Protein AF-A0A7C6YJN5-F1 (afdb_monomer_lite)

pLDDT: mean 89.62, std 12.45, range [41.75, 98.19]

Secondary structure (DSSP, 8-state):
----HHHHHHHHHHTT--SEEEESS-HHHHHHHHHHTT-EEEEEPPS--HHHHHHHHHHTT-SEEEEES------TTEEEEEE-SSEEEEEEPP-

Structure (mmCIF, N/CA/C/O backbone):
data_AF-A0A7C6YJN5-F1
#
_entry.id   AF-A0A7C6YJN5-F1
#
loop_
_atom_site.group_PDB
_atom_site.id
_atom_site.type_symbol
_atom_site.label_atom_id
_atom_site.label_alt_id
_atom_site.label_comp_id
_atom_site.label_asym_id
_atom_site.label_entity_id
_atom_site.label_seq_id
_atom_site.pdbx_PDB_ins_code
_atom_site.Cartn_x
_atom_site.Cartn_y
_atom_site.Cartn_z
_atom_site.occupancy
_atom_site.B_iso_or_equiv
_atom_site.auth_seq_id
_atom_site.auth_comp_id
_atom_site.auth_asym_id
_atom_site.auth_atom_id
_atom_site.pdbx_PDB_model_num
ATOM 1 N N . MET A 1 1 ? 17.413 9.726 -11.717 1.00 41.75 1 MET A N 1
ATOM 2 C CA . MET A 1 1 ? 16.892 8.856 -12.792 1.00 41.75 1 MET A CA 1
ATOM 3 C C . MET A 1 1 ? 15.670 8.151 -12.227 1.00 41.75 1 MET A C 1
ATOM 5 O O . MET A 1 1 ? 15.834 7.259 -11.404 1.00 41.75 1 MET A O 1
ATOM 9 N N . TYR A 1 2 ? 14.465 8.637 -12.535 1.00 48.12 2 TYR A N 1
ATOM 10 C CA . TYR A 1 2 ? 13.227 7.981 -12.118 1.00 48.12 2 TYR A CA 1
ATOM 11 C C . TYR A 1 2 ? 13.219 6.588 -12.756 1.00 48.12 2 TYR A C 1
ATOM 13 O O . TYR A 1 2 ? 13.083 6.486 -13.973 1.00 48.12 2 TYR A O 1
ATOM 21 N N . LYS A 1 3 ? 13.392 5.511 -11.976 1.00 55.31 3 LYS A N 1
ATOM 22 C CA . LYS A 1 3 ? 12.799 4.230 -12.388 1.00 55.31 3 LYS A CA 1
ATOM 23 C C . LYS A 1 3 ? 11.342 4.558 -12.706 1.00 55.31 3 LYS A C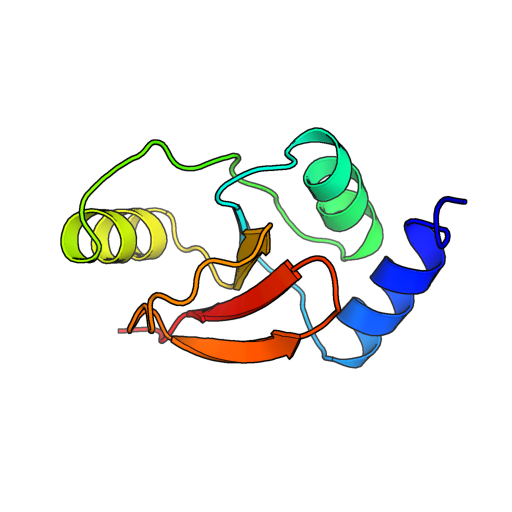 1
ATOM 25 O O . LYS A 1 3 ? 10.692 5.195 -11.875 1.00 55.31 3 LYS A O 1
ATOM 30 N N . ASN A 1 4 ? 10.902 4.265 -13.927 1.00 84.62 4 ASN A N 1
ATOM 31 C CA . ASN A 1 4 ? 9.619 4.732 -14.429 1.00 84.62 4 ASN A CA 1
ATOM 32 C C . ASN A 1 4 ? 8.536 4.298 -13.430 1.00 84.62 4 ASN A C 1
ATOM 34 O O . ASN A 1 4 ? 8.474 3.125 -13.069 1.00 84.62 4 ASN A O 1
ATOM 38 N N . ILE A 1 5 ? 7.732 5.239 -12.925 1.00 89.12 5 ILE A N 1
ATOM 39 C CA . ILE A 1 5 ? 6.636 4.965 -11.978 1.00 89.12 5 ILE A CA 1
ATOM 40 C C . ILE A 1 5 ? 5.763 3.816 -12.499 1.00 89.12 5 ILE A C 1
ATOM 42 O O . ILE A 1 5 ? 5.294 2.986 -11.721 1.00 89.12 5 ILE A O 1
ATOM 46 N N . TYR A 1 6 ? 5.629 3.724 -13.822 1.00 91.38 6 TYR A N 1
ATOM 47 C CA . TYR A 1 6 ? 4.994 2.615 -14.512 1.00 91.38 6 TYR A CA 1
ATOM 48 C C . TYR A 1 6 ? 5.657 1.254 -14.237 1.00 91.38 6 TYR A C 1
ATOM 50 O O . TYR A 1 6 ? 4.965 0.322 -13.840 1.00 91.38 6 TYR A O 1
ATOM 58 N N . ASP A 1 7 ? 6.982 1.135 -14.367 1.00 93.38 7 ASP A N 1
ATOM 59 C CA . ASP A 1 7 ? 7.706 -0.126 -14.137 1.00 93.38 7 ASP A CA 1
ATOM 60 C C . ASP A 1 7 ? 7.549 -0.599 -12.688 1.00 93.38 7 ASP A C 1
ATOM 62 O O . ASP A 1 7 ? 7.324 -1.781 -12.436 1.00 93.38 7 ASP A O 1
ATOM 66 N N . ILE A 1 8 ? 7.608 0.332 -11.727 1.00 94.06 8 ILE A N 1
ATOM 67 C CA . ILE A 1 8 ? 7.362 0.004 -10.316 1.00 94.06 8 ILE A CA 1
ATOM 68 C C . ILE A 1 8 ? 5.903 -0.415 -10.117 1.00 94.06 8 ILE A C 1
ATOM 70 O O . ILE A 1 8 ? 5.633 -1.360 -9.386 1.00 94.06 8 ILE A O 1
ATOM 74 N N . SER A 1 9 ? 4.955 0.237 -10.790 1.00 94.75 9 SER A N 1
ATOM 75 C CA . SER A 1 9 ? 3.542 -0.143 -10.706 1.00 94.75 9 SER A CA 1
ATOM 76 C C . SER A 1 9 ? 3.296 -1.552 -11.248 1.00 94.75 9 SER A C 1
ATOM 78 O O . SER A 1 9 ? 2.518 -2.300 -10.662 1.00 94.75 9 SER A O 1
ATOM 80 N N . LEU A 1 10 ? 3.977 -1.945 -12.331 1.00 95.31 10 LEU A N 1
ATOM 81 C CA . LEU A 1 10 ? 3.924 -3.314 -12.848 1.00 95.31 10 LEU A CA 1
ATOM 82 C C . LEU A 1 10 ? 4.472 -4.323 -11.835 1.00 95.31 10 LEU A C 1
ATOM 84 O O . LEU A 1 10 ? 3.856 -5.368 -11.625 1.00 95.31 10 LEU A O 1
ATOM 88 N N . ASP A 1 11 ? 5.584 -3.997 -11.179 1.00 96.12 11 ASP A N 1
ATOM 89 C CA . ASP A 1 11 ? 6.187 -4.847 -10.153 1.00 96.12 11 ASP A CA 1
ATOM 90 C C . ASP A 1 11 ? 5.266 -5.000 -8.929 1.00 96.12 11 ASP A C 1
ATOM 92 O O . ASP A 1 11 ? 4.932 -6.118 -8.532 1.00 96.12 11 ASP A O 1
ATOM 96 N N . LEU A 1 12 ? 4.731 -3.894 -8.402 1.00 96.81 12 LEU A N 1
ATOM 97 C CA . LEU A 1 12 ? 3.741 -3.895 -7.317 1.00 96.81 12 LEU A CA 1
ATOM 98 C C . LEU A 1 12 ? 2.496 -4.722 -7.677 1.00 96.81 12 LEU A C 1
ATOM 100 O O . LEU A 1 12 ? 2.006 -5.513 -6.867 1.00 96.81 12 LEU A O 1
ATOM 104 N N . LYS A 1 13 ? 2.004 -4.588 -8.914 1.00 96.12 13 LYS A N 1
ATOM 105 C CA . LYS A 1 13 ? 0.867 -5.365 -9.422 1.00 96.12 13 LYS A CA 1
ATOM 106 C C . LYS A 1 13 ? 1.185 -6.857 -9.505 1.00 96.12 13 LYS A C 1
ATOM 108 O O . LYS A 1 13 ? 0.318 -7.671 -9.197 1.00 96.12 13 LYS A O 1
ATOM 113 N N . SER A 1 14 ? 2.415 -7.221 -9.875 1.00 96.44 14 SER A N 1
ATOM 114 C CA . SER A 1 14 ? 2.871 -8.618 -9.900 1.00 96.44 14 SER A CA 1
ATOM 115 C C . SER A 1 14 ? 2.904 -9.256 -8.502 1.00 96.44 14 SER A C 1
ATOM 117 O O . SER A 1 14 ? 2.660 -10.453 -8.373 1.00 96.44 14 SER A O 1
ATOM 119 N N . HIS A 1 15 ? 3.072 -8.442 -7.452 1.00 96.00 15 HIS A N 1
ATOM 120 C CA . HIS A 1 15 ? 2.947 -8.840 -6.044 1.00 96.00 15 HIS A CA 1
ATOM 121 C C . HIS A 1 15 ? 1.489 -8.837 -5.533 1.00 96.00 15 HIS A C 1
ATOM 123 O O . HIS A 1 15 ? 1.234 -9.052 -4.347 1.00 96.00 15 HIS A O 1
ATOM 129 N N . GLY A 1 16 ? 0.509 -8.591 -6.410 1.00 95.62 16 GLY A N 1
ATOM 130 C CA . GLY A 1 16 ? -0.915 -8.597 -6.068 1.00 95.62 16 GLY A CA 1
ATOM 131 C C . GLY A 1 16 ? -1.371 -7.397 -5.233 1.00 95.62 16 GLY A C 1
ATOM 132 O O . GLY A 1 16 ? -2.420 -7.464 -4.590 1.00 95.62 16 GLY A O 1
ATOM 133 N N . ILE A 1 17 ? -0.603 -6.304 -5.217 1.00 97.38 17 ILE A N 1
ATOM 134 C CA . ILE A 1 17 ? -0.962 -5.092 -4.474 1.00 97.38 17 ILE A CA 1
ATOM 135 C C . ILE A 1 17 ? -2.077 -4.363 -5.229 1.00 97.38 17 ILE A C 1
ATOM 137 O O . ILE A 1 17 ? -1.851 -3.779 -6.288 1.00 97.38 17 ILE A O 1
ATOM 141 N N . LYS A 1 18 ? -3.290 -4.423 -4.672 1.00 96.50 18 LYS A N 1
ATOM 142 C CA . LYS A 1 18 ? -4.493 -3.746 -5.170 1.00 96.50 18 LYS A CA 1
ATOM 143 C C . LYS A 1 18 ? -5.507 -3.556 -4.040 1.00 96.50 18 LYS A C 1
ATOM 145 O O . LYS A 1 18 ? -5.807 -4.523 -3.343 1.00 96.50 18 LYS A O 1
ATOM 150 N N . GLY A 1 19 ? -6.071 -2.358 -3.886 1.00 96.69 19 GLY A N 1
ATOM 151 C CA . GLY A 1 19 ? -7.098 -2.079 -2.874 1.00 96.69 19 GLY A CA 1
ATOM 152 C C . GLY A 1 19 ? -7.116 -0.627 -2.401 1.00 96.69 19 GLY A C 1
ATOM 153 O O . GLY A 1 19 ? -6.796 0.292 -3.156 1.00 96.69 19 GLY A O 1
ATOM 154 N N . ASN A 1 20 ? -7.500 -0.415 -1.144 1.00 98.19 20 ASN A N 1
ATOM 155 C CA . ASN A 1 20 ? -7.417 0.888 -0.494 1.00 98.19 20 ASN A CA 1
ATOM 156 C C . ASN A 1 20 ? -5.984 1.130 -0.003 1.00 98.19 20 ASN A C 1
ATOM 158 O O . ASN A 1 20 ? -5.447 0.347 0.782 1.00 98.19 20 ASN A O 1
ATOM 162 N N . LEU A 1 21 ? -5.368 2.212 -0.465 1.00 98.19 21 LEU A N 1
ATOM 163 C CA . LEU A 1 21 ? -3.975 2.554 -0.196 1.00 98.19 21 LEU A CA 1
ATOM 164 C C . LEU A 1 21 ? -3.896 3.788 0.704 1.00 98.19 21 LEU A C 1
ATOM 166 O O . LEU A 1 21 ? -4.654 4.741 0.523 1.00 98.19 21 LEU A O 1
ATOM 170 N N . ALA A 1 22 ? -2.924 3.814 1.606 1.00 97.75 22 ALA A N 1
ATOM 171 C CA . ALA A 1 22 ? -2.489 5.024 2.302 1.00 97.75 22 ALA A CA 1
ATOM 172 C C . ALA A 1 22 ? -0.961 5.034 2.411 1.00 97.75 22 ALA A C 1
ATOM 174 O O . ALA A 1 22 ? -0.308 4.017 2.160 1.00 97.75 22 ALA A O 1
ATOM 175 N N . SER A 1 23 ? -0.377 6.174 2.770 1.00 97.06 23 SER A N 1
ATOM 176 C CA . SER A 1 23 ? 1.074 6.283 2.938 1.00 97.06 23 SER A CA 1
ATOM 177 C C . SER A 1 23 ? 1.471 7.210 4.078 1.00 97.06 23 SER A C 1
ATOM 179 O O . SER A 1 23 ? 0.676 8.029 4.535 1.00 97.06 23 SER A O 1
ATOM 181 N N . ASN A 1 24 ? 2.716 7.100 4.534 1.00 95.31 24 ASN A N 1
ATOM 182 C CA . ASN A 1 24 ? 3.299 8.088 5.444 1.00 95.31 24 ASN A CA 1
ATOM 183 C C . ASN A 1 24 ? 3.776 9.360 4.717 1.00 95.31 24 ASN A C 1
ATOM 185 O O . ASN A 1 24 ? 3.941 10.391 5.361 1.00 95.31 24 ASN A O 1
ATOM 189 N N . ASP A 1 25 ? 4.039 9.273 3.409 1.00 94.31 25 ASP A N 1
ATOM 190 C CA . ASP A 1 25 ? 4.637 10.340 2.595 1.00 94.31 25 ASP A CA 1
ATOM 191 C C . ASP A 1 25 ? 4.368 10.115 1.082 1.00 94.31 25 ASP A C 1
ATOM 193 O O . ASP A 1 25 ? 3.658 9.177 0.703 1.00 94.31 25 ASP A O 1
ATOM 197 N N . GLN A 1 26 ? 4.955 10.948 0.216 1.00 95.38 26 GLN A N 1
ATOM 198 C CA . GLN A 1 26 ? 5.014 10.821 -1.249 1.00 95.38 26 GLN A CA 1
ATOM 199 C C . GLN A 1 26 ? 3.639 10.730 -1.930 1.00 95.38 26 GLN A C 1
ATOM 201 O O . GLN A 1 26 ? 3.435 9.924 -2.842 1.00 95.38 26 GLN A O 1
ATOM 206 N N . TRP A 1 27 ? 2.688 11.571 -1.508 1.00 95.50 27 TRP A N 1
ATOM 207 C CA . TRP A 1 27 ? 1.323 11.580 -2.054 1.00 95.50 27 TRP A CA 1
ATOM 208 C C . TRP A 1 27 ? 1.270 11.699 -3.584 1.00 95.50 27 TRP A C 1
ATOM 210 O O . TRP A 1 27 ? 0.445 11.038 -4.205 1.00 95.50 27 TRP A O 1
ATOM 220 N N . GLU A 1 28 ? 2.175 12.474 -4.194 1.00 94.56 28 GLU A N 1
ATOM 221 C CA . GLU A 1 28 ? 2.243 12.647 -5.652 1.00 94.56 28 GLU A CA 1
ATOM 222 C C . GLU A 1 28 ? 2.535 11.322 -6.369 1.00 94.56 28 GLU A C 1
ATOM 224 O O . GLU A 1 28 ? 1.924 11.018 -7.387 1.00 94.56 28 GLU A O 1
ATOM 229 N N . ILE A 1 29 ? 3.438 10.497 -5.824 1.00 95.25 29 ILE A N 1
ATOM 230 C CA . ILE A 1 29 ? 3.758 9.174 -6.383 1.00 95.25 29 ILE A CA 1
ATOM 231 C C . ILE A 1 29 ? 2.598 8.205 -6.144 1.00 95.25 29 ILE A C 1
ATOM 233 O O . ILE A 1 29 ? 2.248 7.415 -7.022 1.00 95.25 29 ILE A O 1
ATOM 237 N N . MET A 1 30 ? 1.991 8.275 -4.959 1.00 96.81 30 MET A N 1
ATOM 238 C CA . MET A 1 30 ? 0.871 7.415 -4.593 1.00 96.81 30 MET A CA 1
ATOM 239 C C . MET A 1 30 ? -0.366 7.646 -5.459 1.00 96.81 30 MET A C 1
ATOM 241 O O . MET A 1 30 ? -1.089 6.686 -5.714 1.00 96.81 30 MET A O 1
ATOM 245 N N . ASP A 1 31 ? -0.586 8.867 -5.949 1.00 94.38 31 ASP A N 1
ATOM 246 C CA . ASP A 1 31 ? -1.670 9.168 -6.887 1.00 94.38 31 ASP A CA 1
ATOM 247 C C . ASP A 1 31 ? -1.504 8.381 -8.202 1.00 94.38 31 ASP A C 1
ATOM 249 O O . ASP A 1 31 ? -2.423 7.690 -8.653 1.00 94.38 31 ASP A O 1
ATOM 253 N N . TYR A 1 32 ? -0.281 8.340 -8.749 1.00 95.25 32 TYR A N 1
ATOM 254 C CA . TYR A 1 32 ? 0.025 7.498 -9.910 1.00 95.25 32 TYR A CA 1
ATOM 255 C C . TYR A 1 32 ? -0.118 6.000 -9.614 1.00 95.25 32 TYR A C 1
ATOM 257 O O . TYR A 1 32 ? -0.624 5.254 -10.455 1.00 95.25 32 TYR A O 1
ATOM 265 N N . TYR A 1 33 ? 0.319 5.534 -8.440 1.00 96.06 33 TYR A N 1
ATOM 266 C CA . TYR A 1 33 ? 0.137 4.130 -8.054 1.00 96.06 33 TYR A CA 1
ATOM 267 C C . TYR A 1 33 ? -1.338 3.769 -7.895 1.00 96.06 33 TYR A C 1
ATOM 269 O O . TYR A 1 33 ? -1.735 2.695 -8.339 1.00 96.06 33 TYR A O 1
ATOM 277 N N . GLY A 1 34 ? -2.167 4.662 -7.350 1.00 96.75 34 GLY A N 1
ATOM 278 C CA . GLY A 1 34 ? -3.619 4.487 -7.323 1.00 96.75 34 GLY A CA 1
ATOM 279 C C . GLY A 1 34 ? -4.173 4.224 -8.724 1.00 96.75 34 GLY A C 1
ATOM 280 O O . GLY A 1 34 ? -4.857 3.222 -8.942 1.00 96.75 34 GLY A O 1
ATOM 281 N N . TYR A 1 35 ? -3.778 5.054 -9.695 1.00 95.88 35 TYR A N 1
ATOM 282 C CA . TYR A 1 35 ? -4.179 4.895 -11.093 1.00 95.88 35 TYR A CA 1
ATOM 283 C C . TYR A 1 35 ? -3.729 3.554 -11.701 1.00 95.88 35 TYR A C 1
ATOM 285 O O . TYR A 1 35 ? -4.556 2.787 -12.195 1.00 95.88 35 TYR A O 1
ATOM 293 N N . TYR A 1 36 ? -2.433 3.226 -11.657 1.00 96.69 36 TYR A N 1
ATOM 294 C CA . TYR A 1 36 ? -1.909 2.031 -12.336 1.00 96.69 36 TYR A CA 1
ATOM 295 C C . TYR A 1 36 ? -2.283 0.703 -11.657 1.00 96.69 36 TYR A C 1
ATOM 297 O O . TYR A 1 36 ? -2.342 -0.336 -12.326 1.00 96.69 36 TYR A O 1
ATOM 305 N N . LEU A 1 37 ? -2.539 0.719 -10.346 1.00 96.69 37 LEU A N 1
ATOM 306 C CA . LEU A 1 37 ? -2.931 -0.463 -9.576 1.00 96.69 37 LEU A CA 1
ATOM 307 C C . LEU A 1 37 ? -4.450 -0.683 -9.536 1.00 96.69 37 LEU A C 1
ATOM 309 O O . LEU A 1 37 ? -4.887 -1.636 -8.891 1.00 96.69 37 LEU A O 1
ATOM 313 N N . ASP A 1 38 ? -5.253 0.163 -10.199 1.00 96.62 38 ASP A N 1
ATOM 314 C CA . ASP A 1 38 ? -6.723 0.143 -10.096 1.00 96.62 38 ASP A CA 1
ATOM 315 C C . ASP A 1 38 ? -7.162 0.144 -8.618 1.00 96.62 38 ASP A C 1
ATOM 317 O O . ASP A 1 38 ? -7.849 -0.751 -8.122 1.00 96.62 38 ASP A O 1
ATOM 321 N N . SER A 1 39 ? -6.608 1.103 -7.878 1.00 97.44 39 SER A N 1
ATOM 322 C CA . SER A 1 39 ? -6.638 1.184 -6.422 1.00 97.44 39 SER A CA 1
ATOM 323 C C . SER A 1 39 ? -7.035 2.584 -5.973 1.00 97.44 39 SER A C 1
ATOM 325 O O . SER A 1 39 ? -6.783 3.573 -6.658 1.00 97.44 39 SER A O 1
ATOM 327 N N . LYS A 1 40 ? -7.645 2.693 -4.792 1.00 97.88 40 LYS A N 1
ATOM 328 C CA . LYS A 1 40 ? -8.057 3.989 -4.245 1.00 97.88 40 LYS A CA 1
ATOM 329 C C . LYS A 1 40 ? -7.040 4.467 -3.222 1.00 97.88 40 LYS A C 1
ATOM 331 O O . LYS A 1 40 ? -6.870 3.830 -2.188 1.00 97.88 40 LYS A O 1
ATOM 336 N N . TYR A 1 41 ? -6.411 5.609 -3.476 1.00 97.88 41 TYR A N 1
ATOM 337 C CA . TYR A 1 41 ? -5.524 6.253 -2.512 1.00 97.88 41 TYR A CA 1
ATOM 338 C C . TYR A 1 41 ? -6.308 7.186 -1.575 1.00 97.88 41 TYR A C 1
ATOM 340 O O . TYR A 1 41 ? -7.078 8.029 -2.027 1.00 97.88 41 TYR A O 1
ATOM 348 N N . TYR A 1 42 ? -6.133 7.014 -0.262 1.00 97.38 42 TYR A N 1
ATOM 349 C CA . TYR A 1 42 ? -6.820 7.778 0.791 1.00 97.38 42 TYR A CA 1
ATOM 350 C C . TYR A 1 42 ? -5.987 8.937 1.348 1.00 97.38 42 TYR A C 1
ATOM 352 O O . TYR A 1 42 ? -6.489 9.715 2.159 1.00 97.38 42 TYR A O 1
ATOM 360 N N . GLY A 1 43 ? -4.740 9.082 0.900 1.00 96.56 43 GLY A N 1
ATOM 361 C CA . GLY A 1 43 ? -3.863 10.175 1.300 1.00 96.56 43 GLY A CA 1
ATOM 362 C C . GLY A 1 43 ? -2.774 9.773 2.290 1.00 96.56 43 GLY A C 1
ATOM 363 O O . GLY A 1 43 ? -2.538 8.592 2.575 1.00 96.56 43 GLY A O 1
ATOM 364 N N . MET A 1 44 ? -2.087 10.803 2.783 1.00 95.94 44 MET A N 1
ATOM 365 C CA . MET A 1 44 ? -0.999 10.665 3.7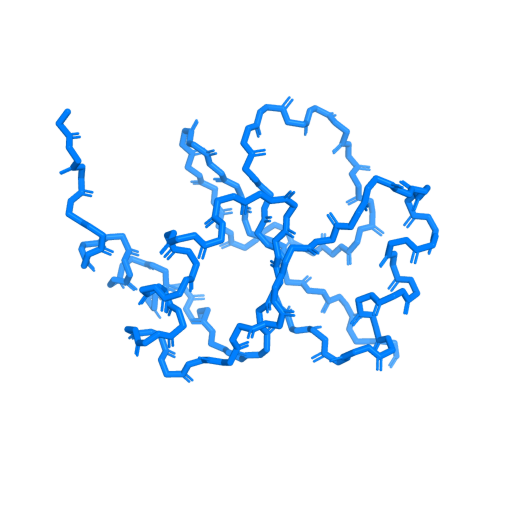43 1.00 95.94 44 MET A CA 1
ATOM 366 C C . MET A 1 44 ? -1.508 10.731 5.177 1.00 95.94 44 MET A C 1
ATOM 368 O O . MET A 1 44 ? -2.332 11.580 5.527 1.00 95.94 44 MET A O 1
ATOM 372 N N . THR A 1 45 ? -0.953 9.888 6.036 1.00 94.19 45 THR A N 1
ATOM 373 C CA . THR A 1 45 ? -1.199 9.953 7.476 1.00 94.19 45 THR A CA 1
ATOM 374 C C . THR A 1 45 ? -0.388 11.074 8.116 1.00 94.19 45 THR A C 1
ATOM 376 O O . THR A 1 45 ? 0.760 11.320 7.749 1.00 94.19 45 THR A O 1
ATOM 379 N N . LYS A 1 46 ? -0.950 11.714 9.141 1.00 89.81 46 LYS A N 1
ATOM 380 C CA . LYS A 1 46 ? -0.193 12.622 10.014 1.00 89.81 46 LYS A CA 1
ATOM 381 C C . LYS A 1 46 ? 0.706 11.824 10.961 1.00 89.81 46 LYS A C 1
ATOM 383 O O . LYS A 1 46 ? 0.471 10.644 11.203 1.00 89.81 46 LYS A O 1
ATOM 388 N N . LYS A 1 47 ? 1.703 12.486 11.551 1.00 86.88 47 LYS A N 1
ATOM 389 C CA . LYS A 1 47 ? 2.498 11.894 12.632 1.00 86.88 47 LYS A CA 1
ATOM 390 C C . LYS A 1 47 ? 1.589 11.607 13.834 1.00 86.88 47 LYS A C 1
ATOM 392 O O . LYS A 1 47 ? 0.985 12.532 14.369 1.00 86.88 47 LYS A O 1
ATOM 397 N N . MET A 1 48 ? 1.510 10.343 14.230 1.00 88.94 48 MET A N 1
ATOM 398 C CA . MET A 1 48 ? 0.727 9.835 15.360 1.00 88.94 48 MET A CA 1
ATOM 399 C C . MET A 1 48 ? 1.452 8.633 15.976 1.00 88.94 48 MET A C 1
ATOM 401 O O . MET A 1 48 ? 2.464 8.189 15.425 1.00 88.94 48 MET A O 1
ATOM 405 N N . SER A 1 49 ? 0.983 8.141 17.121 1.00 89.94 49 SER A N 1
ATOM 406 C CA . SER A 1 49 ? 1.524 6.911 17.710 1.00 89.94 49 SER A CA 1
ATOM 407 C C . SER A 1 49 ? 1.173 5.679 16.868 1.00 89.94 49 SER A C 1
ATOM 409 O O . SER A 1 49 ? 0.214 5.690 16.096 1.00 89.94 49 SER A O 1
ATOM 411 N N . ASP A 1 50 ? 1.923 4.590 17.036 1.00 87.88 50 ASP A N 1
ATOM 412 C CA . ASP A 1 50 ? 1.717 3.353 16.270 1.00 87.88 50 ASP A CA 1
ATOM 413 C C . ASP A 1 50 ? 0.315 2.754 16.485 1.00 87.88 50 ASP A C 1
ATOM 415 O O . ASP A 1 50 ? -0.290 2.228 15.549 1.00 87.88 50 ASP A O 1
ATOM 419 N N . ALA A 1 51 ? -0.226 2.875 17.703 1.00 89.69 51 ALA A N 1
ATOM 420 C CA . ALA A 1 51 ? -1.574 2.419 18.039 1.00 89.69 51 ALA A CA 1
ATOM 421 C C . ALA A 1 51 ? -2.651 3.256 17.330 1.00 89.69 51 ALA A C 1
ATOM 423 O O . ALA A 1 51 ? -3.526 2.697 16.669 1.00 89.69 51 ALA A O 1
ATOM 424 N N . GLU A 1 52 ? -2.542 4.588 17.392 1.00 92.44 52 GLU A N 1
ATOM 425 C CA . GLU A 1 52 ? -3.455 5.498 16.687 1.00 92.44 52 GLU A CA 1
ATOM 426 C C . GLU A 1 52 ? -3.393 5.289 15.171 1.00 92.44 52 GLU A C 1
ATOM 428 O O . GLU A 1 52 ? -4.423 5.302 14.498 1.00 92.44 52 GLU A O 1
ATOM 433 N N . LEU A 1 53 ? -2.196 5.046 14.628 1.00 93.06 53 LEU A N 1
ATOM 434 C CA . LEU A 1 53 ? -2.003 4.752 13.211 1.00 93.06 53 LEU A CA 1
ATOM 435 C C . LEU A 1 53 ? -2.731 3.470 12.812 1.00 93.06 53 LEU A C 1
ATOM 437 O O . LEU A 1 53 ? -3.467 3.466 11.826 1.00 93.06 53 LEU A O 1
ATOM 441 N N . LYS A 1 54 ? -2.569 2.394 13.587 1.00 92.00 54 LYS A N 1
ATOM 442 C CA . LYS A 1 54 ? -3.249 1.119 13.335 1.00 92.00 54 LYS A CA 1
ATOM 443 C C . LYS A 1 54 ? -4.767 1.286 13.322 1.00 92.00 54 LYS A C 1
ATOM 445 O O . LYS A 1 54 ? -5.420 0.866 12.367 1.00 92.00 54 LYS A O 1
ATOM 450 N N . GLU A 1 55 ? -5.323 1.946 14.335 1.00 92.25 55 GLU A N 1
ATOM 451 C CA . GLU A 1 55 ? -6.762 2.215 14.425 1.00 92.25 55 GLU A CA 1
ATOM 452 C C . GLU A 1 55 ? -7.262 3.094 13.275 1.00 92.25 55 GLU A C 1
ATOM 454 O O . GLU A 1 55 ? -8.320 2.821 12.699 1.00 92.25 55 GLU A O 1
ATOM 459 N N . ASN A 1 56 ? -6.495 4.119 12.896 1.00 94.06 56 ASN A N 1
ATOM 460 C CA . ASN A 1 56 ? -6.835 5.008 11.792 1.00 94.06 56 ASN A CA 1
ATOM 461 C C . ASN A 1 56 ? -6.890 4.256 10.455 1.00 94.06 56 ASN A C 1
ATOM 463 O O . ASN A 1 56 ? -7.860 4.400 9.708 1.00 94.06 56 ASN A O 1
ATOM 467 N N . LEU A 1 57 ? -5.888 3.420 10.172 1.00 95.19 57 LEU A N 1
ATOM 468 C CA . LEU A 1 57 ? -5.820 2.635 8.941 1.00 95.19 57 LEU A CA 1
ATOM 469 C C . LEU A 1 57 ? -6.952 1.597 8.865 1.00 95.19 57 LEU A C 1
ATOM 471 O O . LEU A 1 57 ? -7.606 1.482 7.826 1.00 95.19 57 LEU A O 1
ATOM 475 N N . ILE A 1 58 ? -7.246 0.900 9.970 1.00 93.56 58 ILE A N 1
ATOM 476 C CA . ILE A 1 58 ? -8.354 -0.070 10.052 1.00 93.56 58 ILE A CA 1
ATOM 477 C C . ILE A 1 58 ? -9.705 0.630 9.858 1.00 93.56 58 ILE A C 1
ATOM 479 O O . ILE A 1 58 ? -10.524 0.184 9.053 1.00 93.56 58 ILE A O 1
ATOM 483 N N . SER A 1 59 ? -9.932 1.756 10.542 1.00 94.00 59 SER A N 1
ATOM 484 C CA . SER A 1 59 ? -11.195 2.508 10.469 1.00 94.00 59 SER A CA 1
ATOM 485 C C . SER A 1 59 ? -11.480 3.042 9.063 1.00 94.00 59 SER A C 1
ATOM 487 O O . SER A 1 59 ? -12.633 3.093 8.635 1.00 94.00 59 SER A O 1
ATOM 489 N N . ASN A 1 60 ? -10.428 3.386 8.315 1.00 94.81 60 ASN A N 1
ATOM 490 C CA . ASN A 1 60 ? -10.518 3.809 6.916 1.00 94.81 60 ASN A CA 1
ATOM 491 C C . ASN A 1 60 ? -10.475 2.642 5.917 1.00 94.81 60 ASN A C 1
ATOM 493 O O . ASN A 1 60 ? -10.494 2.874 4.708 1.00 94.81 60 ASN A O 1
ATOM 497 N N . LYS A 1 61 ? -10.466 1.392 6.403 1.00 96.19 61 LYS A N 1
ATOM 498 C CA . LYS A 1 61 ? -10.446 0.165 5.592 1.00 96.19 61 LYS A CA 1
ATOM 499 C C . LYS A 1 61 ? -9.278 0.137 4.608 1.00 96.19 61 LYS A C 1
ATOM 501 O O . LYS A 1 61 ? -9.453 -0.276 3.463 1.00 96.19 61 LYS A O 1
ATOM 506 N N . ILE A 1 62 ? -8.114 0.619 5.032 1.00 97.56 62 ILE A N 1
ATOM 507 C CA . ILE A 1 62 ? -6.897 0.556 4.228 1.00 97.56 62 ILE A CA 1
ATOM 508 C C . ILE A 1 62 ? -6.464 -0.911 4.123 1.00 97.56 62 ILE A C 1
ATOM 510 O O . ILE A 1 62 ? -6.427 -1.622 5.122 1.00 97.56 62 ILE A O 1
ATOM 514 N N . ASP A 1 63 ? -6.162 -1.370 2.911 1.00 97.38 63 ASP A N 1
ATOM 515 C CA . ASP A 1 63 ? -5.646 -2.719 2.661 1.00 97.38 63 ASP A CA 1
ATOM 516 C C . ASP A 1 63 ? -4.110 -2.721 2.671 1.00 97.38 63 ASP A C 1
ATOM 518 O O . ASP A 1 63 ? -3.487 -3.648 3.193 1.00 97.38 63 ASP A O 1
ATOM 522 N N . TYR A 1 64 ? -3.499 -1.666 2.114 1.00 97.62 64 TYR A N 1
ATOM 523 C CA . TYR A 1 64 ? -2.049 -1.539 1.990 1.00 97.62 64 TYR A CA 1
ATOM 524 C C . TYR A 1 64 ? -1.539 -0.179 2.462 1.00 97.62 64 TYR A C 1
ATOM 526 O O . TYR A 1 64 ? -2.049 0.870 2.061 1.00 97.62 64 TYR A O 1
ATOM 534 N N . TYR A 1 65 ? -0.479 -0.202 3.266 1.00 96.50 65 TYR A N 1
ATOM 535 C CA . TYR A 1 65 ? 0.177 0.998 3.770 1.00 96.50 65 TYR A CA 1
ATOM 536 C C . TYR A 1 65 ? 1.608 1.110 3.242 1.00 96.50 65 TYR A C 1
ATOM 538 O O . TYR A 1 65 ? 2.442 0.230 3.465 1.00 96.50 65 TYR A O 1
ATOM 546 N N . PHE A 1 66 ? 1.882 2.195 2.520 1.00 96.12 66 PHE A N 1
ATOM 547 C CA . PHE A 1 66 ? 3.181 2.481 1.923 1.00 96.12 66 PHE A CA 1
ATOM 548 C C . PHE A 1 66 ? 4.024 3.299 2.894 1.00 96.12 66 PHE A C 1
ATOM 550 O O . PHE A 1 66 ? 3.640 4.392 3.310 1.00 96.12 66 PHE A O 1
ATOM 557 N N . ILE A 1 67 ? 5.193 2.765 3.228 1.00 94.31 67 ILE A N 1
ATOM 558 C CA . ILE A 1 67 ? 6.144 3.392 4.136 1.00 94.31 67 ILE A CA 1
ATOM 559 C C . ILE A 1 67 ? 7.371 3.803 3.334 1.00 94.31 67 ILE A C 1
ATOM 561 O O . ILE A 1 67 ? 8.187 2.960 2.959 1.00 94.31 67 ILE A O 1
ATOM 565 N N . TRP A 1 68 ? 7.481 5.099 3.081 1.00 93.44 68 TRP A N 1
ATOM 566 C CA . TRP A 1 68 ? 8.598 5.753 2.420 1.00 93.44 68 TRP A CA 1
ATOM 567 C C . TRP A 1 68 ? 9.674 6.162 3.421 1.00 93.44 68 TRP A C 1
ATOM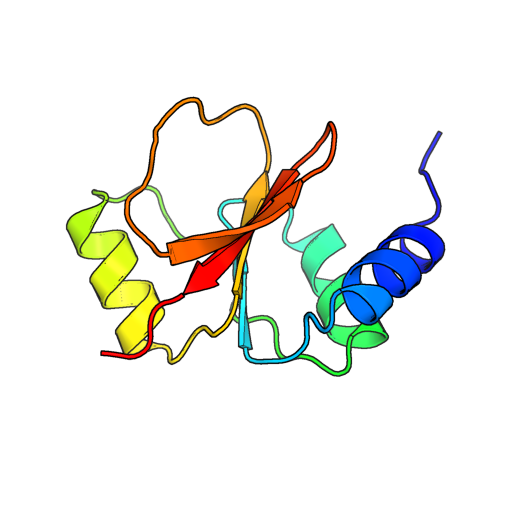 569 O O . TRP A 1 68 ? 9.371 6.598 4.536 1.00 93.44 68 TRP A O 1
ATOM 579 N N . GLY A 1 69 ? 10.929 6.059 2.986 1.00 88.12 69 GLY A N 1
ATOM 580 C CA . GLY A 1 69 ? 12.093 6.351 3.815 1.00 88.12 69 GLY A CA 1
ATOM 581 C C . GLY A 1 69 ? 12.485 5.201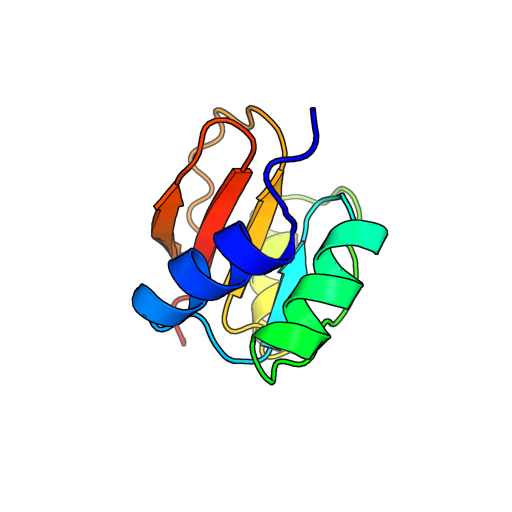 4.742 1.00 88.12 69 GLY A C 1
ATOM 582 O O . GLY A 1 69 ? 11.839 4.154 4.808 1.00 88.12 69 GLY A O 1
ATOM 583 N N . ASP A 1 70 ? 13.589 5.406 5.451 1.00 67.62 70 ASP A N 1
ATOM 584 C CA . ASP A 1 70 ? 14.214 4.390 6.294 1.00 67.62 70 ASP A CA 1
ATOM 585 C C . ASP A 1 70 ? 13.589 4.411 7.699 1.00 67.62 70 ASP A C 1
ATOM 587 O O . ASP A 1 70 ? 14.189 4.854 8.678 1.00 67.62 70 ASP A O 1
ATOM 591 N N . SER A 1 71 ? 12.317 4.013 7.811 1.00 58.91 71 SER A N 1
ATOM 592 C CA . SER A 1 71 ? 11.714 3.817 9.131 1.00 58.91 71 SER A CA 1
ATOM 593 C C . SER A 1 71 ? 12.157 2.450 9.662 1.00 58.91 71 SER A C 1
ATOM 595 O O . SER A 1 71 ? 11.508 1.429 9.427 1.00 58.91 71 SER A O 1
ATOM 597 N N . SER A 1 72 ? 13.271 2.419 10.389 1.00 50.38 72 SER A N 1
ATOM 598 C CA . SER A 1 72 ? 13.754 1.238 11.119 1.00 50.38 72 SER A CA 1
ATOM 599 C C . SER A 1 72 ? 12.813 0.785 12.248 1.00 50.38 72 SER A C 1
ATOM 601 O O . SER A 1 72 ? 13.073 -0.222 12.904 1.00 50.38 72 SER A O 1
ATOM 603 N N . SER A 1 73 ? 11.699 1.491 12.472 1.00 57.16 73 SER A N 1
ATOM 604 C CA . SER A 1 73 ? 10.628 1.037 13.348 1.00 57.16 73 SER A CA 1
ATOM 605 C C . SER A 1 73 ? 9.962 -0.208 12.757 1.00 57.16 73 SER A C 1
ATOM 607 O O . SER A 1 73 ? 9.384 -0.189 11.665 1.00 57.16 73 SER A O 1
ATOM 609 N N . ASN A 1 74 ? 10.042 -1.316 13.492 1.00 62.19 74 ASN A N 1
ATOM 610 C CA . ASN A 1 74 ? 9.196 -2.486 13.277 1.00 62.19 74 ASN A CA 1
ATOM 611 C C . ASN A 1 74 ? 7.775 -2.128 13.723 1.00 62.19 74 ASN A C 1
ATOM 613 O O . ASN A 1 74 ? 7.369 -2.421 14.842 1.00 62.19 74 ASN A O 1
ATOM 617 N N . LEU A 1 75 ? 7.057 -1.414 12.858 1.00 71.81 75 LEU A N 1
ATOM 618 C CA . LEU A 1 75 ? 5.650 -1.095 13.050 1.00 71.81 75 LEU A CA 1
ATOM 619 C C . LEU A 1 75 ? 4.838 -2.386 12.892 1.00 71.81 75 LEU A C 1
ATOM 621 O O . LEU A 1 75 ? 4.740 -2.914 11.783 1.00 71.81 75 LEU A O 1
ATOM 625 N N . ASP A 1 76 ? 4.251 -2.882 13.982 1.00 82.31 76 ASP A N 1
ATOM 626 C CA . ASP A 1 76 ? 3.358 -4.052 13.977 1.00 82.31 76 ASP A CA 1
ATOM 627 C C . ASP A 1 76 ? 1.955 -3.693 13.437 1.00 82.31 76 ASP A C 1
ATOM 629 O O . ASP A 1 76 ? 0.928 -3.705 14.131 1.00 82.31 76 ASP A O 1
ATOM 633 N N . LEU A 1 77 ? 1.934 -3.286 12.167 1.00 86.25 77 LEU A N 1
ATOM 634 C CA . LEU A 1 77 ? 0.726 -2.924 11.421 1.00 86.25 77 LEU A CA 1
ATOM 635 C C . LEU A 1 77 ? 0.271 -4.049 10.484 1.00 86.25 77 LEU A C 1
ATOM 637 O O . LEU A 1 77 ? -0.907 -4.109 10.133 1.00 86.25 77 LEU A O 1
ATOM 641 N N . GLY A 1 78 ? 1.183 -4.932 10.072 1.00 88.81 78 GLY A N 1
ATOM 642 C CA . GLY A 1 78 ? 0.887 -6.006 9.131 1.00 88.81 78 GLY A CA 1
ATOM 643 C C . GLY A 1 78 ? 2.128 -6.654 8.517 1.00 88.81 78 GLY A C 1
ATOM 644 O O . GLY A 1 78 ? 3.256 -6.432 8.954 1.00 88.81 78 GLY A O 1
ATOM 645 N N . GLU A 1 79 ? 1.904 -7.455 7.480 1.00 92.25 79 GLU A N 1
ATOM 646 C CA . GLU A 1 79 ? 2.938 -8.213 6.770 1.00 92.25 79 GLU A CA 1
ATOM 647 C C . GLU A 1 79 ? 3.647 -7.333 5.730 1.00 92.25 79 GLU A C 1
ATOM 649 O O . GLU A 1 79 ? 2.991 -6.676 4.921 1.00 92.25 79 GLU A O 1
ATOM 654 N N . ILE A 1 80 ? 4.985 -7.340 5.697 1.00 93.19 80 ILE A N 1
ATOM 655 C CA . ILE A 1 80 ? 5.739 -6.723 4.596 1.00 93.19 80 ILE A CA 1
ATOM 656 C C . ILE A 1 80 ? 5.573 -7.600 3.352 1.00 93.19 80 ILE A C 1
ATOM 658 O O . ILE A 1 80 ? 6.111 -8.700 3.292 1.00 93.19 80 ILE A O 1
ATOM 662 N N . VAL A 1 81 ? 4.865 -7.090 2.345 1.00 95.25 81 VAL A N 1
ATOM 663 C CA . VAL A 1 81 ? 4.590 -7.815 1.087 1.00 95.25 81 VAL A CA 1
ATOM 664 C C . VAL A 1 81 ? 5.417 -7.314 -0.094 1.00 95.25 81 VAL A C 1
ATOM 666 O O . VAL A 1 81 ? 5.444 -7.943 -1.148 1.00 95.25 81 VAL A O 1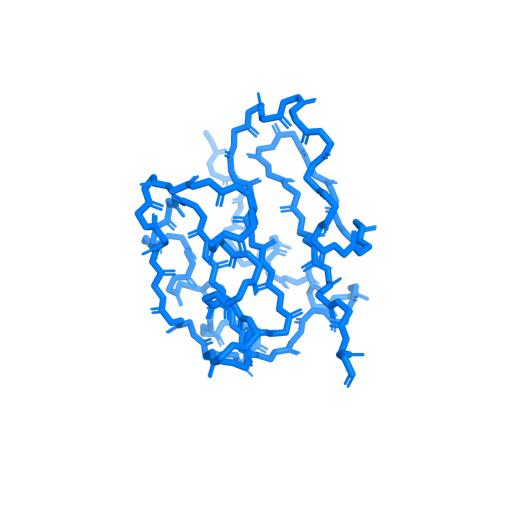
ATOM 669 N N . TYR A 1 82 ? 6.084 -6.173 0.068 1.00 94.81 82 TYR A N 1
ATOM 670 C CA . TYR A 1 82 ? 6.996 -5.615 -0.922 1.00 94.81 82 TYR A CA 1
ATOM 671 C C . TYR A 1 82 ? 8.025 -4.722 -0.236 1.00 94.81 82 TYR A C 1
ATOM 673 O O . TYR A 1 82 ? 7.688 -3.956 0.672 1.00 94.81 82 TYR A O 1
ATOM 681 N N . GLN A 1 83 ? 9.273 -4.775 -0.697 1.00 92.75 83 GLN A N 1
ATOM 682 C CA . GLN A 1 83 ? 10.336 -3.907 -0.212 1.00 92.75 83 GLN A CA 1
ATOM 683 C C . GLN A 1 83 ? 11.276 -3.512 -1.345 1.00 92.75 83 GLN A C 1
ATOM 685 O O . GLN A 1 83 ? 11.732 -4.335 -2.134 1.00 92.75 83 GLN A O 1
ATOM 690 N N . SER A 1 84 ? 11.604 -2.227 -1.384 1.00 89.19 84 SER A N 1
ATOM 691 C CA . SER A 1 84 ? 12.602 -1.656 -2.274 1.00 89.19 84 SER A CA 1
ATOM 692 C C . SER A 1 84 ? 13.553 -0.760 -1.484 1.00 89.19 84 SER A C 1
ATOM 694 O O . SER A 1 84 ? 13.411 -0.572 -0.278 1.00 89.19 84 SER A O 1
ATOM 696 N N . ARG A 1 85 ? 14.514 -0.149 -2.182 1.00 85.31 85 ARG A N 1
ATOM 697 C CA . ARG A 1 85 ? 15.445 0.810 -1.576 1.00 85.31 85 ARG A CA 1
ATOM 698 C C . ARG A 1 85 ? 14.771 2.112 -1.110 1.00 85.31 85 ARG A C 1
ATOM 700 O O . ARG A 1 85 ? 15.367 2.827 -0.320 1.00 85.31 85 ARG A O 1
ATOM 707 N N . GLY A 1 86 ? 13.589 2.450 -1.639 1.00 88.62 86 GLY A N 1
ATOM 708 C CA . GLY A 1 86 ? 12.908 3.722 -1.351 1.00 88.62 86 GLY A CA 1
ATOM 709 C C . GLY A 1 86 ? 11.710 3.609 -0.408 1.00 88.62 86 GLY A C 1
ATOM 710 O O . GLY A 1 86 ? 11.375 4.577 0.273 1.00 88.62 86 GLY A O 1
ATOM 711 N N . PHE A 1 87 ? 11.062 2.444 -0.378 1.00 93.06 87 PHE A N 1
ATOM 712 C CA . PHE A 1 87 ? 9.873 2.201 0.432 1.00 93.06 87 PHE A CA 1
ATOM 713 C C . PHE A 1 87 ? 9.608 0.707 0.613 1.00 93.06 87 PHE A C 1
ATOM 715 O O . PHE A 1 87 ? 10.100 -0.130 -0.154 1.00 93.06 87 PHE A O 1
ATOM 722 N N . ARG A 1 88 ? 8.757 0.397 1.588 1.00 93.81 88 ARG A N 1
ATOM 723 C CA . ARG A 1 88 ? 8.138 -0.918 1.789 1.00 93.81 88 ARG A CA 1
ATOM 724 C C . ARG A 1 88 ? 6.618 -0.795 1.819 1.00 93.81 88 ARG A C 1
ATOM 726 O O . ARG A 1 88 ? 6.089 0.269 2.135 1.00 93.81 88 ARG A O 1
ATOM 733 N N . VAL A 1 89 ? 5.927 -1.883 1.504 1.00 95.25 89 VAL A N 1
ATOM 734 C CA . VAL A 1 89 ? 4.464 -1.963 1.547 1.00 95.25 89 VAL A CA 1
ATOM 735 C C . VAL A 1 89 ? 4.059 -2.995 2.581 1.00 95.25 89 VAL A C 1
ATOM 737 O O . VAL A 1 89 ? 4.501 -4.144 2.525 1.00 95.25 89 VAL A O 1
ATOM 740 N N . LEU A 1 90 ? 3.207 -2.572 3.509 1.00 94.88 90 LEU A N 1
ATOM 741 C CA . LEU A 1 90 ? 2.558 -3.454 4.466 1.00 94.88 90 LEU A CA 1
ATOM 742 C C . LEU A 1 90 ? 1.178 -3.838 3.949 1.00 94.88 90 LEU A C 1
ATOM 744 O O . LEU A 1 90 ? 0.402 -2.956 3.581 1.00 94.88 90 LEU A O 1
ATOM 748 N N . ARG A 1 91 ? 0.854 -5.129 3.962 1.00 95.75 91 ARG A N 1
ATOM 749 C CA . ARG A 1 91 ? -0.526 -5.610 3.904 1.00 95.75 91 ARG A CA 1
ATOM 750 C C . ARG A 1 91 ? -1.075 -5.603 5.322 1.00 95.75 91 ARG A C 1
ATOM 752 O O . ARG A 1 91 ? -0.542 -6.293 6.189 1.00 95.75 91 ARG A O 1
ATOM 759 N N . LEU A 1 92 ? -2.123 -4.823 5.555 1.00 93.50 92 LEU A N 1
ATOM 760 C CA . LEU A 1 92 ? -2.700 -4.687 6.886 1.00 93.50 92 LEU A CA 1
ATOM 761 C C . LEU A 1 92 ? -3.519 -5.929 7.245 1.00 93.50 92 LEU A C 1
ATOM 763 O O . LEU A 1 92 ? -4.304 -6.433 6.436 1.00 93.50 92 LEU A O 1
ATOM 767 N N . SER A 1 93 ? -3.329 -6.428 8.467 1.00 79.38 93 SER A N 1
ATOM 768 C CA . SER A 1 93 ? -4.116 -7.542 8.995 1.00 79.38 93 SER A CA 1
ATOM 769 C C . SER A 1 93 ? -5.565 -7.097 9.165 1.00 79.38 93 SER A C 1
ATOM 771 O O . SER A 1 93 ? -5.837 -6.115 9.856 1.00 79.38 93 SER A O 1
ATOM 773 N N . LYS A 1 94 ? -6.501 -7.814 8.539 1.00 64.50 94 LYS A N 1
ATOM 774 C CA . LYS A 1 94 ? -7.930 -7.607 8.788 1.00 64.50 94 LYS A CA 1
ATOM 775 C C . LYS A 1 94 ? -8.244 -8.186 10.167 1.00 64.50 94 LYS A C 1
ATOM 777 O O . LYS A 1 94 ? -8.005 -9.374 10.380 1.00 64.50 94 LYS A O 1
ATOM 782 N N . SER A 1 95 ? -8.682 -7.325 11.083 1.00 55.81 95 SER A N 1
ATOM 783 C CA . SER A 1 95 ? -9.199 -7.703 12.402 1.00 55.81 95 SER A CA 1
ATOM 784 C C . SER A 1 95 ? -10.404 -8.629 12.295 1.00 55.81 95 SER A C 1
ATOM 786 O O . SER A 1 95 ? -11.198 -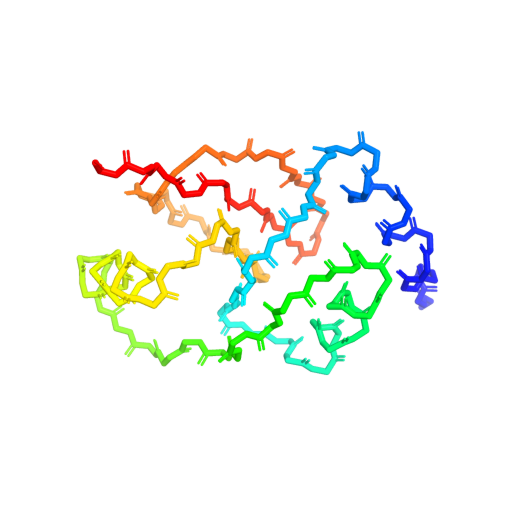8.440 11.342 1.00 55.81 95 SER A O 1
#

Sequence (95 aa):
MYKNIYDISLDLKSHGIKGNLASNDQWEIMDYYGYYLDSKYYGMTKKMSDAELKENLISNKIDYYFIWGDSSSNLDLGEIVYQSRGFRVLRLSKS

Foldseek 3Di:
DPPPLLVVLVVCVVLVDAEEEEEQDDQVSVVVSCVSRVYHYPYHDDDDDLVVVLVVCLVVVHQKYKYFDDPPDPRPQADFSDDDPGITMGGGDHD

Radius of gyration: 12.4 Å; chains: 1; bounding box: 28×22×33 Å